Protein AF-D8UJX1-F1 (afdb_monomer_lite)

Secondary structure (DSSP, 8-state):
----------B--GGG--TTS-S-SB--HHHHHHHHHHHHHHHHHHHHHHGGG-

pLDDT: mean 94.45, std 10.0, range [49.25, 98.75]

Sequence (54 aa):
MVVALGTGTKCLGGSKRSALGDVINDSHAEVVARRALLAWLYDEAALALQVRQE

InterPro domains:
  IPR002466 Adenosine deaminase/editase [PF02137] (4-53)
  IPR002466 Adenosine deaminase/editase [PS50141] (4-44)

Radius of gyration: 15.07 Å; chains: 1; bounding box: 35×16×42 Å

Foldseek 3Di:
DQQFWADDDDADDPVPDDPVPPDGGDRHGVVRRVVSVVVVVVVVVVVVVVVVVD

Organism: NCBI:txid3068

Structure (mmCIF, N/CA/C/O backbone):
data_AF-D8UJX1-F1
#
_entry.id   AF-D8UJX1-F1
#
loop_
_atom_site.group_PDB
_atom_site.id
_atom_site.type_symbol
_atom_site.label_atom_id
_atom_site.label_alt_id
_atom_site.label_comp_id
_atom_site.label_asym_id
_atom_site.label_entity_id
_atom_site.label_seq_id
_atom_site.pdbx_PDB_ins_code
_atom_site.Cartn_x
_atom_site.Cartn_y
_atom_site.Cartn_z
_atom_site.occupancy
_atom_site.B_iso_or_equiv
_atom_site.auth_seq_id
_atom_site.auth_comp_id
_atom_site.auth_asym_id
_atom_site.auth_atom_id
_atom_site.pdbx_PDB_model_num
ATOM 1 N N . MET A 1 1 ? -17.362 -8.083 1.001 1.00 77.38 1 MET A N 1
ATOM 2 C CA . MET A 1 1 ? -16.762 -6.733 0.996 1.00 77.38 1 MET A CA 1
ATOM 3 C C . MET A 1 1 ? -15.344 -6.864 0.473 1.00 77.38 1 MET A C 1
ATOM 5 O O . MET A 1 1 ? -14.638 -7.750 0.934 1.00 77.38 1 MET A O 1
ATOM 9 N N . VAL A 1 2 ? -14.961 -6.080 -0.533 1.00 94.12 2 VAL A N 1
ATOM 10 C CA . VAL A 1 2 ? -13.586 -6.068 -1.057 1.00 94.12 2 VAL A CA 1
ATOM 11 C C . VAL A 1 2 ? -12.825 -4.981 -0.309 1.00 94.12 2 VAL A C 1
ATOM 13 O O . VAL A 1 2 ? -13.307 -3.855 -0.258 1.00 94.12 2 VAL A O 1
ATOM 16 N N . VAL A 1 3 ? -11.676 -5.320 0.276 1.00 97.38 3 VAL A N 1
ATOM 17 C CA . VAL A 1 3 ? -10.869 -4.379 1.080 1.00 97.38 3 VAL A CA 1
ATOM 18 C C . VAL A 1 3 ? -9.655 -3.833 0.326 1.00 97.38 3 VAL A C 1
ATOM 20 O O . VAL A 1 3 ? -9.131 -2.784 0.675 1.00 97.38 3 VAL A O 1
ATOM 23 N N . ALA A 1 4 ? -9.213 -4.518 -0.732 1.00 98.25 4 ALA A N 1
ATOM 24 C CA . ALA A 1 4 ? -8.097 -4.092 -1.566 1.00 98.25 4 ALA A CA 1
ATOM 25 C C . ALA A 1 4 ? -8.259 -4.606 -3.002 1.00 98.25 4 ALA A C 1
ATOM 27 O O . ALA A 1 4 ? -8.726 -5.724 -3.226 1.00 98.25 4 ALA A O 1
ATOM 28 N N . LEU A 1 5 ? -7.835 -3.792 -3.968 1.00 97.81 5 LEU A N 1
ATOM 29 C CA . LEU A 1 5 ? -7.771 -4.118 -5.391 1.00 97.81 5 LEU A CA 1
ATOM 30 C C . LEU A 1 5 ? -6.483 -3.514 -5.961 1.00 97.81 5 LEU A C 1
ATOM 32 O O . LEU A 1 5 ? -6.050 -2.449 -5.527 1.00 97.81 5 LEU A O 1
ATOM 36 N N . GLY A 1 6 ? -5.874 -4.179 -6.938 1.00 97.62 6 GLY A N 1
ATOM 37 C CA . GLY A 1 6 ? -4.687 -3.680 -7.624 1.00 97.62 6 GLY A CA 1
ATOM 38 C C . GLY A 1 6 ? -4.733 -3.998 -9.111 1.00 97.62 6 GLY A C 1
ATOM 39 O O . GLY A 1 6 ? -5.344 -4.978 -9.530 1.00 97.62 6 GLY A O 1
ATOM 40 N N . THR A 1 7 ? -4.076 -3.160 -9.909 1.00 98.38 7 THR A N 1
ATOM 41 C CA . THR A 1 7 ? -3.803 -3.402 -11.331 1.00 98.38 7 THR A CA 1
ATOM 42 C C . THR A 1 7 ? -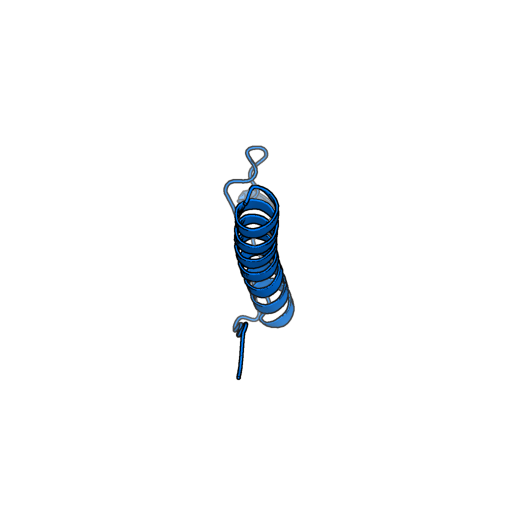2.357 -3.018 -11.625 1.00 98.38 7 THR A C 1
ATOM 44 O O . THR A 1 7 ? -1.748 -2.272 -10.859 1.00 98.38 7 THR A O 1
ATOM 47 N N . GLY A 1 8 ? -1.810 -3.531 -12.724 1.00 98.12 8 GLY A N 1
ATOM 48 C CA . GLY A 1 8 ? -0.461 -3.205 -13.170 1.00 98.12 8 GLY A CA 1
ATOM 49 C C . GLY A 1 8 ? 0.366 -4.440 -13.503 1.00 98.12 8 GLY A C 1
ATOM 50 O O . GLY A 1 8 ? 0.122 -5.537 -13.009 1.00 98.12 8 GLY A O 1
ATOM 51 N N . THR A 1 9 ? 1.331 -4.252 -14.399 1.00 98.31 9 THR A N 1
ATOM 52 C CA . THR A 1 9 ? 2.180 -5.317 -14.971 1.00 98.31 9 THR A CA 1
ATOM 53 C C . THR A 1 9 ? 3.622 -4.852 -15.178 1.00 98.31 9 THR A C 1
ATOM 55 O O . THR A 1 9 ? 4.380 -5.448 -15.945 1.00 98.31 9 THR A O 1
ATOM 58 N N . LYS A 1 10 ? 3.986 -3.718 -14.568 1.00 98.25 10 LYS A N 1
ATOM 59 C CA . LYS A 1 10 ? 5.295 -3.085 -14.721 1.00 98.25 10 LYS A CA 1
ATOM 60 C C . LYS A 1 10 ? 5.918 -2.805 -13.364 1.00 98.25 10 LYS A C 1
ATOM 62 O O . LYS A 1 10 ? 5.231 -2.565 -12.373 1.00 98.25 10 LYS A O 1
ATOM 67 N N . CYS A 1 11 ? 7.239 -2.775 -13.367 1.00 98.06 11 CYS A N 1
ATOM 68 C CA . CYS A 1 11 ? 8.072 -2.410 -12.237 1.00 98.06 11 CYS A CA 1
ATOM 69 C C . CYS A 1 11 ? 8.933 -1.190 -12.586 1.00 98.06 11 CYS A C 1
ATOM 71 O O . CYS A 1 11 ? 9.099 -0.816 -13.752 1.00 98.06 11 CYS A O 1
ATOM 73 N N . LEU A 1 12 ? 9.461 -0.541 -11.553 1.00 97.62 12 LEU A N 1
AT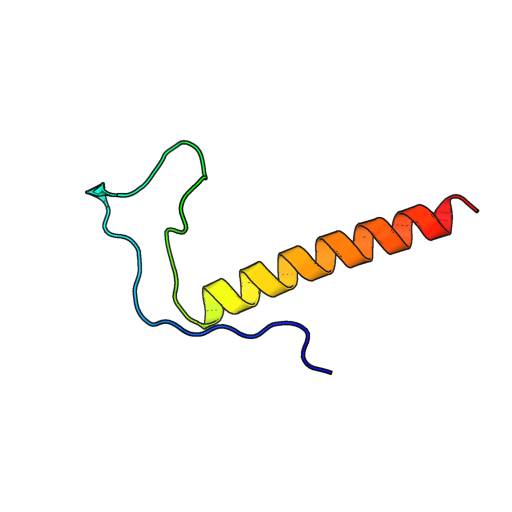OM 74 C CA . LEU A 1 12 ? 10.300 0.637 -11.690 1.00 97.62 12 LEU A CA 1
ATOM 75 C C . LEU A 1 12 ? 11.702 0.235 -12.162 1.00 97.62 12 LEU A C 1
ATOM 77 O O . LEU A 1 12 ? 12.352 -0.631 -11.574 1.00 97.62 12 LEU A O 1
ATOM 81 N N . GLY A 1 13 ? 12.190 0.901 -13.209 1.00 97.44 13 GLY A N 1
ATOM 82 C CA . GLY A 1 13 ? 13.558 0.715 -13.692 1.00 97.44 13 GLY A CA 1
ATOM 83 C C . GLY A 1 13 ? 14.601 1.114 -12.643 1.00 97.44 13 GLY A C 1
ATOM 84 O O . GLY A 1 13 ? 14.400 2.063 -11.887 1.00 97.44 13 GLY A O 1
ATOM 85 N N . GLY A 1 14 ? 15.740 0.414 -12.622 1.00 96.81 14 GLY A N 1
ATOM 86 C CA . GLY A 1 14 ? 16.770 0.567 -11.586 1.00 96.81 14 GLY A CA 1
ATOM 87 C C . GLY A 1 14 ? 17.286 1.998 -11.392 1.00 96.81 14 GLY A C 1
ATOM 88 O O . GLY A 1 14 ? 17.476 2.416 -10.256 1.00 96.81 14 GLY A O 1
ATOM 89 N N . SER A 1 15 ? 17.428 2.775 -12.471 1.00 97.38 15 SER A N 1
ATOM 90 C CA . SER A 1 15 ? 17.882 4.177 -12.425 1.00 97.38 15 SER A CA 1
ATOM 91 C C . SER A 1 15 ? 16.905 5.138 -11.744 1.00 97.38 15 SER A C 1
ATOM 93 O O . SER A 1 15 ? 17.283 6.260 -11.427 1.00 97.38 15 SER A O 1
ATOM 95 N N . LYS A 1 16 ? 15.653 4.716 -11.534 1.00 96.88 16 LYS A N 1
ATOM 96 C CA . LYS A 1 16 ? 14.601 5.513 -10.893 1.00 96.88 16 LYS A CA 1
ATOM 97 C C . LYS A 1 16 ? 14.344 5.102 -9.440 1.00 96.88 16 LYS A C 1
ATOM 99 O O . LYS A 1 16 ? 13.446 5.653 -8.813 1.00 96.88 16 LYS A O 1
ATOM 104 N N . ARG A 1 17 ? 15.078 4.116 -8.910 1.00 97.00 17 ARG A N 1
ATOM 105 C CA . ARG A 1 17 ? 14.952 3.701 -7.507 1.00 97.00 17 ARG A CA 1
ATOM 106 C C . ARG A 1 17 ? 15.429 4.820 -6.586 1.00 97.00 17 ARG A C 1
ATOM 108 O O . ARG A 1 17 ? 16.434 5.466 -6.865 1.00 97.00 17 ARG A O 1
ATOM 115 N N . SER A 1 18 ? 14.738 4.989 -5.466 1.00 97.31 18 SER A N 1
ATOM 116 C CA . SER A 1 18 ? 15.086 5.965 -4.436 1.00 97.31 18 SER A CA 1
ATOM 117 C C . SER A 1 18 ? 15.472 5.264 -3.138 1.00 97.31 18 SER A C 1
ATOM 119 O O . SER A 1 18 ? 14.853 4.271 -2.750 1.00 97.31 18 SER A O 1
ATOM 121 N N 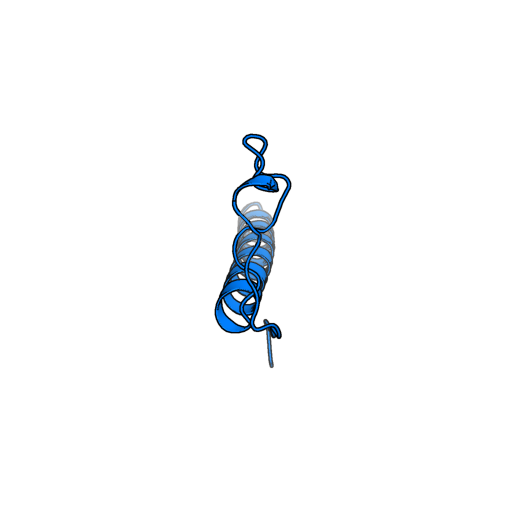. ALA A 1 19 ? 16.486 5.802 -2.459 1.00 97.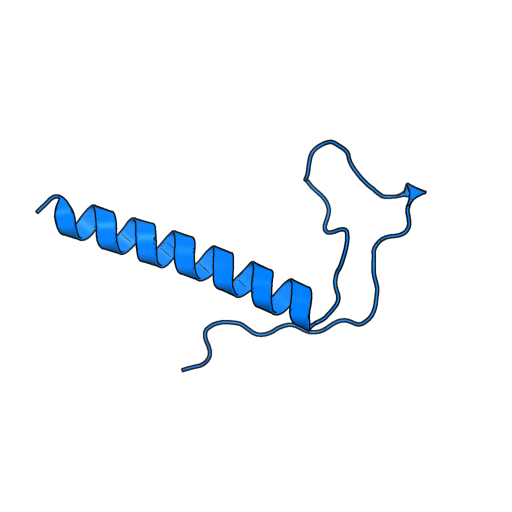00 19 ALA A N 1
ATOM 122 C CA . ALA A 1 19 ? 16.892 5.367 -1.124 1.00 97.00 19 ALA A CA 1
ATOM 123 C C . ALA A 1 19 ? 16.006 5.955 -0.009 1.00 97.00 19 ALA A C 1
ATOM 125 O O . ALA A 1 19 ? 16.070 5.485 1.122 1.00 97.00 19 ALA A O 1
ATOM 126 N N . LEU A 1 20 ? 15.174 6.957 -0.318 1.00 97.81 20 LEU A N 1
ATOM 127 C CA . LEU A 1 20 ? 14.303 7.630 0.654 1.00 97.81 20 LEU A CA 1
ATOM 128 C C . LEU A 1 20 ? 13.011 6.852 0.948 1.00 97.81 20 LEU A C 1
ATOM 130 O O . LEU A 1 20 ? 12.290 7.193 1.879 1.00 97.81 20 LEU A O 1
ATOM 134 N N . GLY A 1 21 ? 12.708 5.808 0.168 1.00 95.62 21 GLY A N 1
ATOM 135 C CA . GLY A 1 21 ? 11.484 5.016 0.334 1.00 95.62 21 GLY A CA 1
ATOM 136 C C . GLY A 1 21 ? 10.209 5.697 -0.180 1.00 95.62 21 GLY A C 1
ATOM 137 O O . GLY A 1 21 ? 9.112 5.258 0.146 1.00 95.62 21 GLY A O 1
ATOM 138 N N . ASP A 1 22 ? 10.342 6.734 -1.003 1.00 97.31 22 ASP A N 1
ATOM 139 C CA . ASP A 1 22 ? 9.266 7.564 -1.562 1.00 97.31 22 ASP A CA 1
ATOM 140 C C . ASP A 1 22 ? 8.754 7.089 -2.938 1.00 97.31 22 ASP A C 1
ATOM 142 O O . ASP A 1 22 ? 7.864 7.705 -3.522 1.00 97.31 22 ASP A O 1
ATOM 146 N N . VAL A 1 23 ? 9.280 5.972 -3.460 1.00 97.56 23 VAL A N 1
ATOM 147 C CA . VAL A 1 23 ? 8.886 5.401 -4.761 1.00 97.56 23 VAL A CA 1
ATOM 148 C C . VAL A 1 23 ? 8.456 3.938 -4.659 1.00 97.56 23 VAL A C 1
ATOM 150 O O . VAL A 1 23 ? 8.995 3.146 -3.881 1.00 97.56 23 VAL A O 1
ATOM 153 N N . ILE A 1 24 ? 7.503 3.542 -5.506 1.00 96.75 24 ILE A N 1
ATOM 154 C CA . ILE A 1 24 ? 7.040 2.154 -5.611 1.00 96.75 24 ILE A CA 1
ATOM 155 C C . ILE A 1 24 ? 7.906 1.402 -6.622 1.00 96.75 24 ILE A C 1
ATOM 157 O O . ILE A 1 24 ? 7.816 1.616 -7.828 1.00 96.75 24 ILE A O 1
ATOM 161 N N . ASN A 1 25 ? 8.723 0.474 -6.126 1.00 98.06 25 ASN A N 1
ATOM 162 C CA . ASN A 1 25 ? 9.624 -0.313 -6.972 1.00 98.06 25 ASN A CA 1
ATOM 163 C C . ASN A 1 25 ? 8.904 -1.364 -7.831 1.00 98.06 25 ASN A C 1
ATOM 165 O O . ASN A 1 25 ? 9.355 -1.672 -8.932 1.00 98.06 25 ASN A O 1
ATOM 169 N N . ASP A 1 26 ? 7.804 -1.922 -7.333 1.00 98.25 26 ASP A N 1
ATOM 170 C CA . ASP A 1 26 ? 7.040 -2.970 -8.005 1.00 98.25 26 ASP A CA 1
ATOM 171 C C . ASP A 1 26 ? 5.555 -2.607 -7.968 1.00 98.25 26 ASP A C 1
ATOM 173 O O . ASP A 1 26 ? 4.965 -2.489 -6.891 1.00 98.25 26 ASP A O 1
ATOM 177 N N . SER A 1 27 ? 5.004 -2.354 -9.155 1.00 97.75 27 SER A N 1
ATOM 178 C CA . SER A 1 27 ? 3.620 -1.928 -9.366 1.00 97.75 27 SER A CA 1
ATOM 179 C C . SER A 1 27 ? 2.787 -3.024 -10.033 1.00 97.75 27 SER A C 1
ATOM 181 O O . SER A 1 27 ? 1.779 -2.728 -10.669 1.00 97.75 27 SER A O 1
ATOM 183 N N . HIS A 1 28 ? 3.198 -4.290 -9.929 1.00 98.69 28 HIS A N 1
ATOM 184 C CA . HIS A 1 28 ? 2.333 -5.398 -10.316 1.00 98.69 28 HIS A CA 1
ATOM 185 C C . HIS A 1 28 ? 1.048 -5.407 -9.483 1.00 98.69 28 HIS A C 1
ATOM 187 O O . HIS A 1 28 ? 1.050 -5.046 -8.300 1.00 98.69 28 HIS A O 1
ATOM 193 N N . ALA A 1 29 ? -0.047 -5.832 -10.111 1.00 98.69 29 ALA A N 1
ATOM 194 C CA . ALA A 1 29 ? -1.384 -5.822 -9.533 1.00 98.69 29 ALA A CA 1
ATOM 195 C C . ALA A 1 29 ? -1.425 -6.469 -8.140 1.00 98.69 29 ALA A C 1
ATOM 197 O O . ALA A 1 29 ? -1.946 -5.877 -7.193 1.00 98.69 29 ALA A O 1
ATOM 198 N N . GLU A 1 30 ? -0.815 -7.643 -7.991 1.00 98.56 30 GLU A N 1
ATOM 199 C CA . GLU A 1 30 ? -0.753 -8.389 -6.737 1.00 98.56 30 GLU A CA 1
ATOM 200 C C . GLU A 1 30 ? 0.061 -7.671 -5.650 1.00 98.56 30 GLU A C 1
ATOM 202 O O . GLU A 1 30 ? -0.280 -7.730 -4.465 1.00 98.56 30 GLU A O 1
ATOM 207 N N . VAL A 1 31 ? 1.113 -6.940 -6.030 1.00 98.50 31 VAL A N 1
ATOM 208 C CA . VAL A 1 31 ? 1.957 -6.194 -5.089 1.00 98.50 31 VAL A CA 1
ATOM 209 C C . VAL A 1 31 ? 1.245 -4.938 -4.602 1.00 98.50 31 VAL A C 1
ATOM 211 O O . VAL A 1 31 ? 1.286 -4.643 -3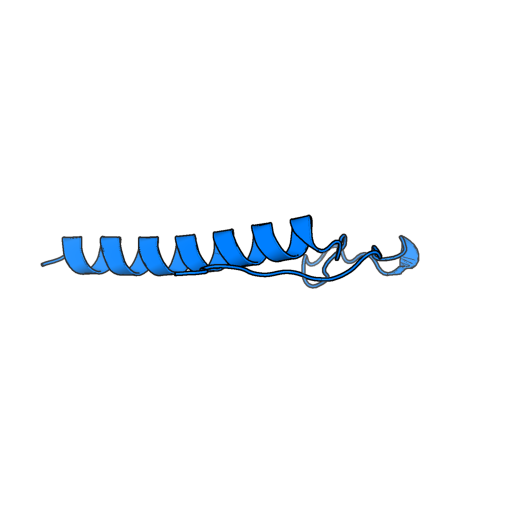.404 1.00 98.50 31 VAL A O 1
ATOM 214 N N . VAL A 1 32 ? 0.563 -4.223 -5.498 1.00 98.44 32 VAL A N 1
ATOM 215 C CA . VAL A 1 32 ? -0.250 -3.050 -5.147 1.00 98.44 32 VAL A CA 1
ATOM 216 C C . VAL A 1 32 ? -1.424 -3.462 -4.260 1.00 98.44 32 VAL A C 1
ATOM 218 O O . VAL A 1 32 ? -1.618 -2.858 -3.207 1.00 98.44 32 VAL A O 1
ATOM 221 N N . ALA A 1 33 ? -2.143 -4.535 -4.613 1.00 98.75 33 ALA A N 1
ATOM 222 C CA . ALA A 1 33 ? -3.242 -5.054 -3.799 1.00 98.75 33 ALA A CA 1
ATOM 223 C C . ALA A 1 33 ? -2.773 -5.437 -2.384 1.00 98.75 33 ALA A C 1
ATOM 225 O O . ALA A 1 33 ? -3.415 -5.078 -1.399 1.00 98.75 33 ALA A O 1
ATOM 226 N N . ARG A 1 34 ? -1.607 -6.090 -2.258 1.00 98.56 34 ARG A N 1
ATOM 227 C CA . ARG A 1 34 ? -1.012 -6.407 -0.949 1.00 98.56 34 ARG A CA 1
ATOM 228 C C . ARG A 1 34 ? -0.671 -5.150 -0.147 1.00 98.56 34 ARG A C 1
ATOM 230 O O . ARG A 1 34 ? -0.926 -5.107 1.052 1.00 98.56 34 AR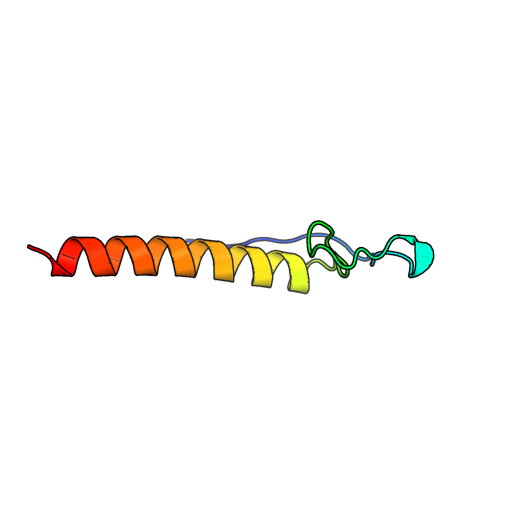G A O 1
ATOM 237 N N . ARG A 1 35 ? -0.077 -4.133 -0.782 1.00 98.44 35 ARG A N 1
ATOM 238 C CA . ARG A 1 35 ? 0.256 -2.862 -0.115 1.00 98.44 35 ARG A CA 1
ATOM 239 C C . ARG A 1 35 ? -0.994 -2.131 0.373 1.00 98.44 35 ARG A C 1
ATOM 241 O O . ARG A 1 35 ? -0.990 -1.647 1.499 1.00 98.44 35 ARG A O 1
ATOM 248 N N . ALA A 1 36 ? -2.054 -2.108 -0.433 1.00 98.44 36 ALA A N 1
ATOM 249 C CA . ALA A 1 36 ? -3.340 -1.538 -0.043 1.00 98.44 36 ALA A CA 1
ATOM 250 C C . ALA A 1 36 ? -3.966 -2.290 1.144 1.00 98.44 36 ALA A C 1
ATOM 252 O O . ALA A 1 36 ? -4.434 -1.658 2.085 1.00 98.44 36 ALA A O 1
ATOM 253 N N . LEU A 1 37 ? -3.894 -3.628 1.153 1.00 98.69 37 LEU A N 1
ATOM 254 C CA . LEU A 1 37 ? -4.342 -4.432 2.294 1.00 98.69 37 LEU A CA 1
ATOM 255 C C . LEU A 1 37 ? -3.580 -4.085 3.581 1.00 98.69 37 LEU A C 1
ATOM 257 O O . LEU A 1 37 ? -4.194 -3.978 4.635 1.00 98.69 37 LEU A O 1
ATOM 261 N N . LEU A 1 38 ? -2.258 -3.901 3.512 1.00 98.56 38 LEU A N 1
ATOM 262 C CA . LEU A 1 38 ? -1.466 -3.513 4.684 1.00 98.56 38 LEU A CA 1
ATOM 263 C C . LEU A 1 38 ? -1.859 -2.133 5.216 1.00 98.56 38 LEU A C 1
ATOM 265 O O . LEU A 1 38 ? -1.958 -1.977 6.426 1.00 98.56 38 LEU A O 1
ATOM 269 N N . ALA A 1 39 ? -2.102 -1.159 4.333 1.00 98.19 39 ALA A N 1
ATOM 270 C CA . ALA A 1 39 ? -2.584 0.160 4.739 1.00 98.19 39 ALA A CA 1
ATOM 271 C C . ALA A 1 39 ? -3.917 0.051 5.496 1.00 98.19 39 ALA A C 1
ATOM 273 O O . ALA A 1 39 ? -4.011 0.526 6.622 1.00 98.19 39 ALA A O 1
ATOM 274 N N . TRP A 1 40 ? -4.882 -0.690 4.940 1.00 98.25 40 TRP A N 1
ATOM 275 C CA . TRP A 1 40 ? -6.155 -0.949 5.615 1.00 98.25 40 TRP A CA 1
ATOM 276 C C . TRP A 1 40 ? -5.965 -1.640 6.976 1.00 98.25 40 TRP A C 1
ATOM 278 O O . TRP A 1 40 ? -6.550 -1.221 7.966 1.00 98.25 40 TRP A O 1
ATOM 288 N N . LEU A 1 41 ? -5.099 -2.655 7.069 1.00 98.38 41 LEU A N 1
ATOM 289 C CA . LEU A 1 41 ? -4.824 -3.336 8.340 1.00 98.38 41 LEU A CA 1
ATOM 290 C C . LEU A 1 41 ? -4.213 -2.407 9.399 1.00 98.38 41 LEU A C 1
ATOM 292 O O . LEU A 1 41 ? -4.508 -2.576 10.581 1.00 98.38 41 LEU A O 1
ATOM 296 N N . TYR A 1 42 ? -3.362 -1.455 9.005 1.00 98.00 42 TYR A N 1
ATOM 297 C CA . TYR A 1 42 ? -2.830 -0.458 9.936 1.00 98.00 42 TYR A CA 1
ATOM 298 C C . TYR A 1 42 ? -3.928 0.471 10.457 1.00 98.00 42 TYR A C 1
ATOM 300 O O . TYR A 1 42 ? -3.947 0.749 11.658 1.00 98.00 42 TYR A O 1
ATOM 308 N N . ASP A 1 43 ? -4.859 0.884 9.597 1.00 97.31 43 ASP A N 1
ATOM 309 C CA . ASP A 1 43 ? -6.005 1.706 9.993 1.00 97.31 43 ASP A CA 1
ATOM 310 C C . ASP A 1 43 ? -6.920 0.945 10.968 1.00 97.31 43 ASP A C 1
ATOM 312 O O . ASP A 1 43 ? -7.239 1.446 12.047 1.00 97.31 43 ASP A O 1
ATOM 316 N N . GLU A 1 44 ? -7.264 -0.308 10.656 1.00 97.38 44 GLU A N 1
ATOM 317 C CA . GLU A 1 44 ? -8.070 -1.159 11.541 1.00 97.38 44 GLU A CA 1
ATOM 318 C C . GLU A 1 44 ? -7.371 -1.441 12.877 1.00 97.38 44 GLU A C 1
ATOM 320 O O . GLU A 1 44 ? -8.006 -1.455 13.932 1.00 97.38 44 GLU A O 1
ATOM 325 N N . ALA A 1 45 ? -6.050 -1.639 12.865 1.00 97.31 45 ALA A N 1
ATOM 326 C CA . ALA A 1 45 ? -5.280 -1.821 14.090 1.00 97.31 45 ALA A CA 1
ATOM 327 C C . ALA A 1 45 ? -5.296 -0.555 14.957 1.00 97.31 45 ALA A C 1
ATOM 329 O O . ALA A 1 45 ? -5.457 -0.659 16.173 1.00 97.31 45 ALA A O 1
ATOM 330 N N . ALA A 1 46 ? -5.162 0.629 14.351 1.00 96.75 46 ALA A N 1
ATOM 331 C CA . ALA A 1 46 ? -5.248 1.898 15.065 1.00 96.75 46 ALA A CA 1
ATOM 332 C C . ALA A 1 46 ? -6.634 2.089 15.701 1.00 96.75 46 ALA A C 1
ATOM 334 O O . ALA A 1 46 ? -6.716 2.392 16.892 1.00 96.75 46 ALA A O 1
ATOM 335 N N . LEU A 1 47 ? -7.709 1.816 14.954 1.00 96.31 47 LEU A N 1
ATOM 336 C CA . LEU A 1 47 ? -9.083 1.843 15.468 1.00 96.31 47 LEU A CA 1
ATOM 337 C C . LEU A 1 47 ? -9.268 0.863 16.637 1.00 96.31 47 LEU A C 1
ATOM 339 O O . LEU A 1 47 ? -9.760 1.233 17.702 1.00 96.31 47 LEU A O 1
ATOM 343 N N . ALA A 1 48 ? -8.803 -0.378 16.489 1.00 96.00 48 ALA A N 1
ATOM 344 C CA . ALA A 1 48 ? -8.913 -1.399 17.531 1.00 96.00 48 ALA A CA 1
ATOM 345 C C . ALA A 1 48 ? -8.075 -1.099 18.788 1.00 96.00 48 ALA A C 1
ATOM 347 O O . ALA A 1 48 ? -8.326 -1.670 19.853 1.00 96.00 48 ALA A O 1
ATOM 348 N N . LEU A 1 49 ? -7.038 -0.265 18.681 1.00 95.12 49 LEU A N 1
ATOM 349 C CA . LEU A 1 49 ? -6.264 0.206 19.830 1.00 95.12 49 LEU A CA 1
ATOM 350 C C . LEU A 1 49 ? -6.926 1.403 20.515 1.00 95.12 49 LEU A C 1
ATOM 352 O O . LEU A 1 49 ? -6.851 1.486 21.736 1.00 95.12 49 LEU A O 1
ATOM 356 N N . GLN A 1 50 ? -7.610 2.275 19.770 1.00 89.19 50 GLN A N 1
ATOM 357 C CA . GLN A 1 50 ? -8.399 3.373 20.340 1.00 89.19 50 GLN A CA 1
ATOM 358 C C . GLN A 1 50 ? -9.569 2.846 21.176 1.00 89.19 50 GLN A C 1
ATOM 360 O O . GLN A 1 50 ? -9.741 3.263 22.314 1.00 89.19 50 GLN A O 1
ATOM 365 N N . VAL A 1 51 ? -10.299 1.849 20.665 1.00 73.19 51 VAL A N 1
ATOM 366 C CA . VAL A 1 51 ? -11.422 1.209 21.380 1.00 73.19 51 VAL A CA 1
ATOM 367 C C . VAL A 1 51 ? -10.980 0.515 22.676 1.00 73.19 51 VAL A C 1
ATOM 369 O O . VAL A 1 51 ? -11.777 0.335 23.585 1.00 73.19 51 VAL A O 1
ATOM 372 N N . ARG A 1 52 ? -9.706 0.122 22.794 1.00 66.69 52 ARG A N 1
ATOM 373 C CA . ARG A 1 52 ? -9.165 -0.516 24.008 1.00 66.69 52 ARG A CA 1
ATOM 374 C C . ARG A 1 52 ? -8.758 0.465 25.108 1.00 66.69 52 ARG A C 1
ATOM 376 O O . ARG A 1 52 ? -8.325 0.012 26.164 1.00 66.69 52 ARG A O 1
ATOM 383 N N . GLN A 1 53 ? -8.818 1.770 24.849 1.00 58.53 53 GLN A N 1
ATOM 384 C CA . GLN A 1 53 ? -8.520 2.805 25.843 1.00 58.53 53 GLN A CA 1
ATOM 385 C C . GLN A 1 53 ? -9.776 3.350 26.543 1.00 58.53 53 GLN A C 1
ATOM 387 O O . GLN A 1 53 ? -9.648 4.250 27.372 1.00 58.53 53 GLN A O 1
ATOM 392 N N . GLU A 1 54 ? -10.949 2.788 26.241 1.00 49.25 54 GLU A N 1
ATOM 393 C CA . GLU A 1 54 ? -12.215 2.981 26.965 1.00 49.25 54 GLU A CA 1
ATOM 394 C C . GLU A 1 54 ? -12.496 1.788 27.891 1.00 49.25 54 GLU A C 1
ATOM 396 O O . GLU A 1 54 ? -13.015 2.027 29.007 1.00 49.25 54 GLU A O 1
#